Protein AF-Q7NMC1-F1 (afdb_monomer_lite)

Structure (mmCIF, N/CA/C/O backbone):
data_AF-Q7NMC1-F1
#
_entry.id   AF-Q7NMC1-F1
#
loop_
_atom_site.group_PDB
_atom_site.id
_atom_site.type_symbol
_atom_site.label_atom_id
_atom_site.label_alt_id
_atom_site.label_comp_id
_atom_site.label_asym_id
_atom_site.label_entity_id
_atom_site.label_seq_id
_atom_site.pdbx_PDB_ins_code
_atom_site.Cartn_x
_atom_site.Cartn_y
_atom_site.Cartn_z
_atom_site.occupancy
_atom_site.B_iso_or_equiv
_atom_site.auth_seq_id
_atom_site.auth_comp_id
_atom_site.auth_asym_id
_atom_site.auth_atom_id
_atom_site.pdbx_PDB_model_num
ATOM 1 N N . MET A 1 1 ? 16.033 26.283 -15.981 1.00 34.28 1 MET A N 1
ATOM 2 C CA . MET A 1 1 ? 15.937 25.990 -17.428 1.00 34.28 1 MET A CA 1
ATOM 3 C C . MET A 1 1 ? 14.597 25.307 -17.663 1.00 34.28 1 MET A C 1
ATOM 5 O O . MET A 1 1 ? 14.327 24.316 -17.000 1.00 34.28 1 MET A O 1
ATOM 9 N N . VAL A 1 2 ? 13.708 25.918 -18.450 1.00 28.81 2 VAL A N 1
ATOM 10 C CA . VAL A 1 2 ? 12.295 25.515 -18.575 1.00 28.81 2 VAL A CA 1
ATOM 11 C C . VAL A 1 2 ? 12.158 24.518 -19.722 1.00 28.81 2 VAL A C 1
ATOM 13 O O . VAL A 1 2 ? 12.493 24.857 -20.852 1.00 28.81 2 VAL A O 1
ATOM 16 N N . PHE A 1 3 ? 11.635 23.323 -19.450 1.00 32.59 3 PHE A N 1
ATOM 17 C CA . PHE A 1 3 ? 11.188 22.400 -20.492 1.00 32.59 3 PHE A CA 1
ATOM 18 C C . PHE A 1 3 ? 9.660 22.346 -20.489 1.00 32.59 3 PHE A C 1
ATOM 20 O O . PHE A 1 3 ? 9.042 21.939 -19.508 1.00 32.59 3 PHE A O 1
ATOM 27 N N . VAL A 1 4 ? 9.057 22.784 -21.596 1.00 37.44 4 VAL A N 1
ATOM 28 C CA . VAL A 1 4 ? 7.633 22.601 -21.895 1.00 37.44 4 VAL A CA 1
ATOM 29 C C . VAL A 1 4 ? 7.534 21.493 -22.933 1.00 37.44 4 VAL A C 1
ATOM 31 O O . VAL A 1 4 ? 7.842 21.709 -24.100 1.00 37.44 4 VAL A O 1
ATOM 34 N N . LEU A 1 5 ? 7.066 20.317 -22.523 1.00 33.31 5 LEU A N 1
ATOM 35 C CA . LEU A 1 5 ? 6.532 19.316 -23.441 1.00 33.31 5 LEU A CA 1
ATOM 36 C C . LEU A 1 5 ? 5.051 19.136 -23.122 1.00 33.31 5 LEU A C 1
ATOM 38 O O . LEU A 1 5 ? 4.667 18.666 -22.053 1.00 33.31 5 LEU A O 1
ATOM 42 N N . ARG A 1 6 ? 4.213 19.594 -24.056 1.00 38.09 6 ARG A N 1
ATOM 43 C CA . ARG A 1 6 ? 2.763 19.426 -24.013 1.00 38.09 6 ARG A CA 1
ATOM 44 C C . ARG A 1 6 ? 2.413 17.988 -24.385 1.00 38.09 6 ARG A C 1
ATOM 46 O O . ARG A 1 6 ? 2.577 17.604 -25.537 1.00 38.09 6 ARG A O 1
ATOM 53 N N . ALA A 1 7 ? 1.836 17.252 -23.442 1.00 35.41 7 ALA A N 1
ATOM 54 C CA . ALA A 1 7 ? 1.051 16.053 -23.713 1.00 35.41 7 ALA A CA 1
ATOM 55 C C . ALA A 1 7 ? -0.330 16.200 -23.052 1.00 35.41 7 ALA A C 1
ATOM 57 O O . ALA A 1 7 ? -0.456 16.658 -21.918 1.00 35.41 7 ALA A O 1
ATOM 58 N N . ARG A 1 8 ? -1.372 15.898 -23.831 1.00 42.59 8 ARG A N 1
ATOM 59 C CA . ARG A 1 8 ? -2.798 16.013 -23.498 1.00 42.59 8 ARG A CA 1
ATOM 60 C C . ARG A 1 8 ? -3.182 15.074 -22.346 1.00 42.59 8 ARG A C 1
ATOM 62 O O . ARG A 1 8 ? -2.938 13.884 -22.448 1.00 42.59 8 ARG A O 1
ATOM 69 N N . ILE A 1 9 ? -3.864 15.649 -21.349 1.00 51.72 9 ILE A N 1
ATOM 70 C CA . ILE A 1 9 ? -4.874 15.064 -20.444 1.00 51.72 9 ILE A CA 1
ATOM 71 C C . ILE A 1 9 ? -4.513 13.702 -19.830 1.00 51.72 9 ILE A C 1
ATOM 73 O O . ILE A 1 9 ? -4.667 12.685 -20.487 1.00 51.72 9 ILE A O 1
ATOM 77 N N . THR A 1 10 ? -4.178 13.677 -18.534 1.00 35.78 10 THR A N 1
ATOM 78 C CA . THR A 1 10 ? -4.880 12.915 -17.472 1.00 35.78 10 THR A CA 1
ATOM 79 C C . THR A 1 10 ? -4.350 13.405 -16.111 1.00 35.78 10 THR A C 1
ATOM 81 O O . THR A 1 10 ? -3.168 13.706 -15.984 1.00 35.78 10 THR A O 1
ATOM 84 N N . TYR A 1 11 ? -5.242 13.573 -15.133 1.00 38.25 11 TYR A N 1
ATOM 85 C CA . TYR A 1 11 ? -5.033 14.083 -13.770 1.00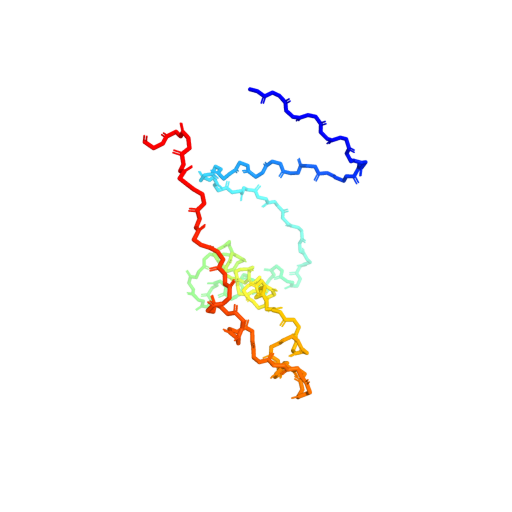 38.25 11 TYR A CA 1
ATOM 86 C C . TYR A 1 11 ? -3.617 13.918 -13.190 1.00 38.25 11 TYR A C 1
ATOM 88 O O . TYR A 1 11 ? -3.159 12.816 -12.900 1.00 38.25 11 TYR A O 1
ATOM 96 N N . GLN A 1 12 ? -2.952 15.047 -12.947 1.00 37.78 12 GLN A N 1
ATOM 97 C CA . GLN A 1 12 ? -1.662 15.104 -12.272 1.00 37.78 12 GLN A CA 1
ATOM 98 C C . GLN A 1 12 ? -1.904 15.100 -10.754 1.00 37.78 12 GLN A C 1
ATOM 100 O O . GLN A 1 12 ? -2.034 16.152 -10.130 1.00 37.78 12 GLN A O 1
ATOM 105 N N . TYR A 1 13 ? -2.003 13.917 -10.141 1.00 39.69 13 TYR A N 1
ATOM 106 C CA . TYR A 1 13 ? -1.853 13.818 -8.690 1.00 39.69 13 TYR A CA 1
ATOM 107 C C . TYR A 1 13 ? -0.381 14.076 -8.364 1.00 39.69 13 TYR A C 1
ATOM 109 O O . TYR A 1 13 ? 0.470 13.202 -8.499 1.00 39.69 13 TYR A O 1
ATOM 117 N N . VAL A 1 14 ? -0.064 15.311 -7.973 1.00 39.47 14 VAL A N 1
ATOM 118 C CA . VAL A 1 14 ? 1.212 15.625 -7.329 1.00 39.47 14 VAL A CA 1
ATOM 119 C C . VAL A 1 14 ? 1.213 14.876 -6.001 1.00 39.47 14 VAL A C 1
ATOM 121 O O . VAL A 1 14 ? 0.547 15.287 -5.051 1.00 39.47 14 VAL A O 1
ATOM 124 N N . ILE A 1 15 ? 1.929 13.753 -5.942 1.00 38.41 15 ILE A N 1
ATOM 125 C CA . ILE A 1 15 ? 2.178 13.027 -4.699 1.00 38.41 15 ILE A CA 1
ATOM 126 C C . ILE A 1 15 ? 3.088 13.917 -3.845 1.00 38.41 15 ILE A C 1
ATOM 128 O O . ILE A 1 15 ? 4.312 13.829 -3.883 1.00 38.41 15 ILE A O 1
ATOM 132 N N . LYS A 1 16 ? 2.480 14.814 -3.065 1.00 37.66 16 LYS A N 1
ATOM 133 C CA . LYS A 1 16 ? 3.088 15.267 -1.819 1.00 37.66 16 LYS A CA 1
ATOM 134 C C . LYS A 1 16 ? 3.067 14.058 -0.894 1.00 37.66 16 LYS A C 1
ATOM 136 O O . LYS A 1 16 ? 2.025 13.743 -0.327 1.00 37.66 16 LYS A O 1
ATOM 141 N N . ILE A 1 17 ? 4.207 13.393 -0.732 1.00 45.44 17 ILE A N 1
ATOM 142 C CA . ILE A 1 17 ? 4.420 12.523 0.426 1.00 45.44 17 ILE A CA 1
ATOM 143 C C . ILE A 1 17 ? 4.595 13.458 1.628 1.00 45.44 17 ILE A C 1
ATOM 145 O O . ILE A 1 17 ? 5.697 13.732 2.085 1.00 45.44 17 ILE A O 1
ATOM 149 N N . SER A 1 18 ? 3.493 14.054 2.080 1.00 46.16 18 SER A N 1
ATOM 150 C CA . SER A 1 18 ? 3.391 14.487 3.464 1.00 46.16 18 SER A CA 1
ATOM 151 C C . SER A 1 18 ? 3.254 13.212 4.281 1.00 46.16 18 SER A C 1
ATOM 153 O O . SER A 1 18 ? 2.311 12.454 4.046 1.00 46.16 18 SER A O 1
ATOM 155 N N . GLU A 1 19 ? 4.158 12.967 5.224 1.00 54.75 19 GLU A N 1
ATOM 156 C CA . GLU A 1 19 ? 3.881 12.062 6.338 1.00 54.75 19 GLU A CA 1
ATOM 157 C C . GLU A 1 19 ? 2.644 12.600 7.071 1.00 54.75 19 GLU A C 1
ATOM 159 O O . GLU A 1 19 ? 2.715 13.495 7.909 1.00 54.75 19 GLU A O 1
ATOM 164 N N . GLY A 1 20 ? 1.471 12.137 6.650 1.00 61.62 20 GLY A N 1
ATOM 165 C CA . GLY A 1 20 ? 0.185 12.660 7.069 1.00 61.62 20 GLY A CA 1
ATOM 166 C C . GLY A 1 20 ? -0.804 11.516 7.132 1.00 61.62 20 GLY A C 1
ATOM 167 O O . GLY A 1 20 ? -1.036 10.818 6.146 1.00 61.62 20 GLY A O 1
ATOM 168 N N . VAL A 1 21 ? -1.376 11.300 8.314 1.00 68.94 21 VAL A N 1
ATOM 169 C CA . VAL A 1 21 ? -2.480 10.357 8.480 1.00 68.94 21 VAL A CA 1
ATOM 170 C C . VAL A 1 21 ? -3.647 10.864 7.638 1.00 68.94 21 VAL A C 1
ATOM 172 O O . VAL A 1 21 ? -4.221 11.913 7.924 1.00 68.94 21 VAL A O 1
ATOM 175 N N . VAL A 1 22 ? -4.000 10.119 6.592 1.00 78.25 22 VAL A N 1
ATOM 176 C CA . VAL A 1 22 ? -5.195 10.398 5.795 1.00 78.25 22 VAL A CA 1
ATOM 177 C C . VAL A 1 22 ? -6.412 9.957 6.604 1.00 78.25 22 VAL A C 1
ATOM 179 O O . VAL A 1 22 ? -6.578 8.772 6.895 1.00 78.25 22 VAL A O 1
ATOM 182 N N . HIS A 1 23 ? -7.259 10.912 6.985 1.00 82.62 23 HIS A N 1
ATOM 183 C C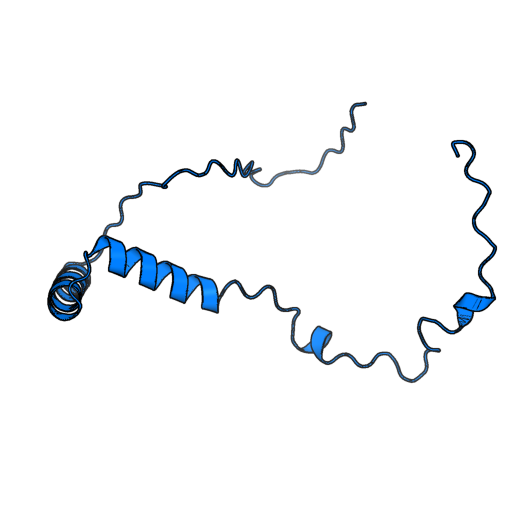A . HIS A 1 23 ? -8.560 10.624 7.579 1.00 82.62 23 HIS A CA 1
ATOM 184 C C . HIS A 1 23 ? -9.602 10.482 6.468 1.00 82.62 23 HIS A C 1
ATOM 186 O O . HIS A 1 23 ? -9.775 11.390 5.657 1.00 82.62 23 HIS A O 1
ATOM 192 N N . PHE A 1 24 ? -10.312 9.358 6.441 1.00 83.38 24 PHE A N 1
ATOM 193 C CA . PHE A 1 24 ? -11.364 9.094 5.466 1.00 83.38 24 PHE A CA 1
ATOM 194 C C . PHE A 1 24 ? -12.540 8.387 6.139 1.00 83.38 24 PHE A C 1
ATOM 196 O O . PHE A 1 24 ? -12.365 7.659 7.115 1.00 83.38 24 PHE A O 1
ATOM 203 N N . ASN A 1 25 ? -13.736 8.613 5.605 1.00 89.50 25 ASN A N 1
ATOM 204 C CA . ASN A 1 25 ? -14.957 7.957 6.053 1.00 89.50 25 ASN A CA 1
ATOM 205 C C . ASN A 1 25 ? -15.365 6.919 5.011 1.00 89.50 25 ASN A C 1
ATOM 207 O O . ASN A 1 25 ? -15.295 7.187 3.812 1.00 89.50 25 ASN A O 1
ATOM 211 N N . ILE A 1 26 ? -15.821 5.759 5.472 1.00 88.75 26 ILE A N 1
ATOM 212 C CA . ILE A 1 26 ? -16.417 4.731 4.621 1.00 88.75 26 ILE A CA 1
ATOM 213 C C . ILE A 1 26 ? -17.781 4.361 5.172 1.00 88.75 26 ILE A C 1
ATOM 215 O O . ILE A 1 26 ? -17.980 4.312 6.386 1.00 88.75 26 ILE A O 1
ATOM 219 N N . TYR A 1 27 ? -18.704 4.088 4.262 1.00 92.94 27 TYR A N 1
ATOM 220 C CA . TYR A 1 27 ? -19.993 3.505 4.589 1.00 92.94 27 TYR A CA 1
ATOM 221 C C . TYR A 1 27 ? -19.914 2.021 4.259 1.00 92.94 27 TYR A C 1
ATOM 223 O O . TYR A 1 27 ? -19.476 1.644 3.173 1.00 92.94 27 TYR A O 1
ATOM 231 N N . VAL A 1 28 ? -20.299 1.194 5.219 1.00 92.56 28 VAL A N 1
ATOM 232 C CA . VAL A 1 28 ? -20.409 -0.257 5.077 1.00 92.56 28 VAL A CA 1
ATOM 233 C C . VAL A 1 28 ? -21.821 -0.652 5.477 1.00 92.56 28 VAL A C 1
ATOM 235 O O . VAL A 1 28 ? -22.472 0.075 6.228 1.00 92.56 28 VAL A O 1
ATOM 238 N N . ASP A 1 29 ? -22.299 -1.777 4.967 1.00 96.94 29 ASP A N 1
ATOM 239 C CA . ASP A 1 29 ? -23.583 -2.326 5.382 1.00 96.94 29 ASP A CA 1
ATOM 240 C C . ASP A 1 29 ? -23.549 -2.787 6.853 1.00 96.94 29 ASP A C 1
ATOM 242 O O . ASP A 1 29 ? -22.484 -3.043 7.432 1.00 96.94 29 ASP A O 1
ATOM 246 N N . ASP A 1 30 ? -24.733 -2.909 7.456 1.00 96.06 30 ASP A N 1
ATOM 247 C CA . ASP A 1 30 ? -24.891 -3.255 8.872 1.00 96.06 30 ASP A CA 1
ATOM 248 C C . ASP A 1 30 ? -24.255 -4.606 9.220 1.00 96.06 30 ASP A C 1
ATOM 250 O O . ASP A 1 30 ? -23.645 -4.764 10.282 1.00 96.06 30 ASP A O 1
ATOM 254 N N . GLN A 1 31 ? -24.346 -5.582 8.310 1.00 97.31 31 GLN A N 1
ATOM 255 C CA . GLN A 1 31 ? -23.775 -6.907 8.523 1.00 97.31 31 GLN A CA 1
ATOM 256 C C . GLN A 1 31 ? -22.246 -6.817 8.615 1.00 97.31 31 GLN A C 1
ATOM 258 O O . GLN A 1 31 ? -21.657 -7.355 9.558 1.00 97.31 31 GLN A O 1
ATOM 263 N N . THR A 1 32 ? -21.600 -6.111 7.686 1.00 94.81 32 THR A N 1
ATOM 264 C CA . THR A 1 32 ? -20.149 -5.873 7.709 1.00 94.81 32 THR A CA 1
ATOM 265 C C . THR A 1 32 ? -19.728 -5.093 8.960 1.00 94.81 32 THR A C 1
ATOM 267 O O . THR A 1 32 ? -18.730 -5.434 9.606 1.00 94.81 32 THR A O 1
ATOM 270 N N . GLY A 1 33 ? -20.507 -4.083 9.360 1.00 94.50 33 GLY A N 1
ATOM 271 C CA . GLY A 1 33 ? -20.267 -3.303 10.577 1.00 94.50 33 GLY A CA 1
ATOM 272 C C . GLY A 1 33 ? -20.259 -4.157 11.853 1.00 94.50 33 GLY A C 1
ATOM 273 O O . GLY A 1 33 ? -19.332 -4.060 12.667 1.00 94.50 33 GLY A O 1
ATOM 274 N N . GLU A 1 34 ? -21.245 -5.041 12.010 1.00 96.19 34 GLU A N 1
ATOM 275 C CA . GLU A 1 34 ? -21.333 -5.956 13.155 1.00 96.19 34 GLU A CA 1
ATOM 276 C C . GLU A 1 34 ? -20.255 -7.046 13.123 1.00 96.19 34 GLU A C 1
ATOM 278 O O . GLU A 1 34 ? -19.709 -7.427 14.165 1.00 96.19 34 GLU A O 1
ATOM 283 N N . GLN A 1 35 ? -19.874 -7.523 11.935 1.00 95.38 35 GLN A N 1
ATOM 284 C CA . GLN A 1 35 ? -18.744 -8.440 11.796 1.00 95.38 35 GLN A CA 1
ATOM 285 C C . GLN A 1 35 ? -17.430 -7.802 12.264 1.00 95.38 35 GLN A C 1
ATOM 287 O O . GLN A 1 35 ? -16.722 -8.407 13.074 1.00 95.38 35 GLN A O 1
ATOM 292 N N . LEU A 1 36 ? -17.141 -6.565 11.848 1.00 94.88 36 LEU A N 1
ATOM 293 C CA . LEU A 1 36 ? -15.959 -5.820 12.298 1.00 94.88 36 LEU A CA 1
ATOM 294 C C . LEU A 1 36 ? -15.937 -5.640 13.818 1.00 94.88 36 LEU A C 1
ATOM 296 O O . LEU A 1 36 ? -14.890 -5.789 14.447 1.00 94.88 36 LEU A O 1
ATOM 300 N N . LYS A 1 37 ? -17.090 -5.339 14.423 1.00 94.81 37 LYS A N 1
ATOM 301 C CA . LYS A 1 37 ? -17.221 -5.185 15.877 1.00 94.81 37 LYS A CA 1
ATOM 302 C C . LYS A 1 37 ? -16.919 -6.487 16.621 1.00 94.81 37 LYS A C 1
ATOM 304 O O . LYS A 1 37 ? -16.211 -6.462 17.627 1.00 94.81 37 LYS A O 1
ATOM 309 N N . ARG A 1 38 ? -17.406 -7.623 16.115 1.00 96.38 38 ARG A N 1
ATOM 310 C CA . ARG A 1 38 ? -17.150 -8.944 16.706 1.00 96.38 38 ARG A CA 1
ATOM 311 C C . ARG A 1 38 ? -15.672 -9.317 16.647 1.00 96.38 38 ARG A C 1
ATOM 313 O O . ARG A 1 38 ? -15.106 -9.707 17.665 1.00 96.38 38 ARG A O 1
ATOM 320 N N . VAL A 1 39 ? -15.044 -9.150 15.483 1.00 96.25 39 VAL A N 1
ATOM 321 C CA . VAL A 1 39 ? -13.618 -9.462 15.291 1.00 96.25 39 VAL A CA 1
ATOM 322 C C . VAL A 1 39 ? -12.740 -8.531 16.129 1.00 96.25 39 VAL A C 1
ATOM 324 O O . VAL A 1 39 ? -11.776 -8.986 16.740 1.00 96.25 39 VAL A O 1
ATOM 327 N N . ALA A 1 40 ? -13.098 -7.249 16.242 1.00 95.56 40 ALA A N 1
ATOM 328 C CA . ALA A 1 40 ? -12.425 -6.307 17.141 1.00 95.56 40 ALA A CA 1
ATOM 329 C C . ALA A 1 40 ? -12.447 -6.801 18.596 1.00 95.56 40 ALA A C 1
ATOM 331 O O . ALA A 1 40 ? -11.414 -6.819 19.261 1.00 95.56 40 ALA A O 1
ATOM 332 N N . GLY A 1 41 ? -13.604 -7.281 19.066 1.00 94.25 41 GLY A N 1
ATOM 333 C CA . GLY A 1 41 ? -13.740 -7.852 20.408 1.00 94.25 41 GLY A CA 1
ATOM 334 C C . GLY A 1 41 ? -12.892 -9.109 20.631 1.00 94.25 41 GLY A C 1
ATOM 335 O O . GLY A 1 41 ? -12.321 -9.273 21.701 1.00 94.25 41 GLY A O 1
ATOM 336 N N . GLN A 1 42 ? -12.772 -9.973 19.620 1.00 95.12 42 GLN A N 1
ATOM 337 C CA . GLN A 1 42 ? -11.991 -11.215 19.704 1.00 95.12 42 GLN A CA 1
ATOM 338 C C . GLN A 1 42 ? -10.476 -10.981 19.652 1.00 95.12 42 GLN A C 1
ATOM 340 O O . GLN A 1 42 ? -9.717 -11.695 20.299 1.00 95.12 42 GLN A O 1
ATOM 345 N N . THR A 1 43 ? -10.034 -9.996 18.871 1.00 92.81 43 THR A N 1
ATOM 346 C CA . THR A 1 43 ? -8.607 -9.717 18.627 1.00 92.81 43 THR A CA 1
ATOM 347 C C . THR A 1 43 ? -8.019 -8.691 19.594 1.00 92.81 43 THR A C 1
ATOM 349 O O . THR A 1 43 ? -6.804 -8.526 19.646 1.00 92.81 43 THR A O 1
ATOM 352 N N . GLY A 1 44 ? -8.863 -7.959 20.329 1.00 93.69 44 GLY A N 1
ATOM 353 C CA . GLY A 1 44 ? -8.447 -6.815 21.145 1.00 93.69 44 GLY A CA 1
ATOM 354 C C . GLY A 1 44 ? -8.041 -5.584 20.321 1.00 93.69 44 GLY A C 1
ATOM 355 O O . GLY A 1 44 ? -7.608 -4.578 20.884 1.00 93.69 44 GLY A O 1
ATOM 356 N N . LEU A 1 45 ? -8.180 -5.633 18.992 1.00 92.75 45 LEU A N 1
ATOM 357 C CA . LEU A 1 45 ? -7.865 -4.525 18.097 1.00 92.75 45 LEU A CA 1
ATOM 358 C C . LEU A 1 45 ? -9.052 -3.570 17.960 1.00 92.75 45 LEU A C 1
ATOM 360 O O . LEU A 1 45 ? -10.217 -3.959 17.990 1.00 92.75 45 LEU A O 1
ATOM 364 N N . THR A 1 46 ? -8.763 -2.291 17.721 1.00 93.44 46 THR A N 1
ATOM 365 C CA . THR A 1 46 ? -9.816 -1.337 17.342 1.00 93.44 46 THR A CA 1
ATOM 366 C C . THR A 1 46 ? -10.326 -1.630 15.929 1.00 93.44 46 THR A C 1
ATOM 368 O O . THR A 1 46 ? -9.571 -2.083 15.068 1.00 93.44 46 THR A O 1
ATOM 371 N N . ARG A 1 47 ? -11.586 -1.277 15.640 1.00 90.69 47 ARG A N 1
ATOM 372 C CA . ARG A 1 47 ? -12.158 -1.380 14.281 1.00 90.69 47 ARG A CA 1
ATOM 373 C C . ARG A 1 47 ? -11.272 -0.710 13.224 1.00 90.69 47 ARG A C 1
ATOM 375 O O . ARG A 1 47 ? -11.003 -1.303 12.190 1.00 90.69 47 ARG A O 1
ATOM 382 N N . ASN A 1 48 ? -10.743 0.481 13.513 1.00 91.69 48 ASN A N 1
ATOM 383 C CA . ASN A 1 48 ? -9.842 1.185 12.597 1.00 91.69 48 ASN A CA 1
ATOM 384 C C . ASN A 1 48 ? -8.493 0.476 12.418 1.00 91.69 48 ASN A C 1
ATOM 386 O O . ASN A 1 48 ? -7.918 0.543 11.336 1.00 91.69 48 ASN A O 1
ATOM 390 N N . ALA A 1 49 ? -7.974 -0.196 13.450 1.00 91.44 49 ALA A N 1
ATOM 391 C CA . ALA A 1 49 ? -6.770 -1.011 13.306 1.00 9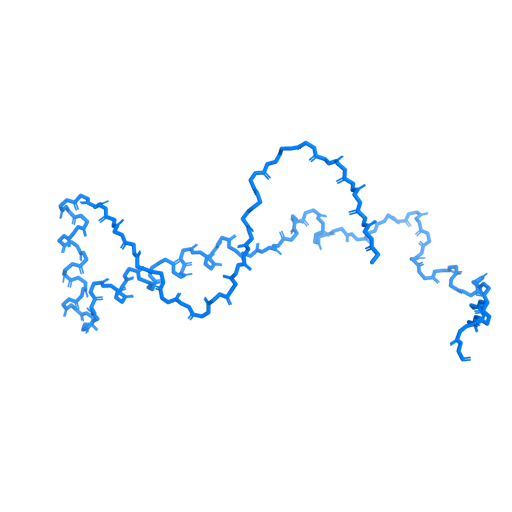1.44 49 ALA A CA 1
ATOM 392 C C . ALA A 1 49 ? -7.020 -2.203 12.371 1.00 91.44 49 ALA A C 1
ATOM 394 O O . ALA A 1 49 ? -6.222 -2.412 11.461 1.00 91.44 49 ALA A O 1
ATOM 395 N N . LEU A 1 50 ? -8.157 -2.892 12.523 1.00 94.31 50 LEU A N 1
ATOM 396 C CA . LEU A 1 50 ? -8.564 -3.978 11.626 1.00 94.31 50 LEU A CA 1
ATOM 397 C C . LEU A 1 50 ? -8.767 -3.501 10.186 1.00 94.31 50 LEU A C 1
ATOM 399 O O . LEU A 1 50 ? -8.250 -4.122 9.266 1.00 94.31 50 LEU A O 1
ATOM 403 N N . ILE A 1 51 ? -9.455 -2.372 9.981 1.00 92.69 51 ILE A N 1
ATOM 404 C CA . ILE A 1 51 ? -9.666 -1.802 8.640 1.00 92.69 51 ILE A CA 1
ATOM 405 C C . ILE A 1 51 ? -8.321 -1.477 7.982 1.00 92.69 51 ILE A C 1
ATOM 407 O O . ILE A 1 51 ? -8.091 -1.839 6.832 1.00 92.69 51 ILE A O 1
ATOM 411 N N . ARG A 1 52 ? -7.399 -0.833 8.711 1.00 91.56 52 ARG A N 1
ATOM 412 C CA . ARG A 1 52 ? -6.060 -0.534 8.181 1.00 91.56 52 ARG A CA 1
ATOM 413 C C . ARG A 1 52 ? -5.275 -1.797 7.850 1.00 91.56 52 ARG A C 1
ATOM 415 O O . ARG A 1 52 ? -4.591 -1.814 6.833 1.00 91.56 52 ARG A O 1
ATOM 422 N N . GLN A 1 53 ? -5.346 -2.818 8.699 1.00 92.44 53 GLN A N 1
ATOM 423 C CA . GLN A 1 53 ? -4.675 -4.089 8.455 1.00 92.44 53 GLN A CA 1
ATOM 424 C C . GLN A 1 53 ? -5.233 -4.767 7.199 1.00 92.44 53 GLN A C 1
ATOM 426 O O . GLN A 1 53 ? -4.464 -5.068 6.293 1.00 92.44 53 GLN A O 1
ATOM 431 N N . ALA A 1 54 ? -6.557 -4.900 7.098 1.00 92.25 54 ALA A N 1
ATOM 432 C CA . ALA A 1 54 ? -7.216 -5.501 5.942 1.00 92.25 54 ALA A CA 1
ATOM 433 C C . ALA A 1 54 ? -6.883 -4.760 4.637 1.00 92.25 54 ALA A C 1
ATOM 435 O O . ALA A 1 54 ? -6.589 -5.390 3.625 1.00 92.25 54 ALA A O 1
ATOM 436 N N . LEU A 1 55 ? -6.864 -3.421 4.659 1.00 91.69 55 LEU A N 1
ATOM 437 C CA . LEU A 1 55 ? -6.467 -2.622 3.497 1.00 91.69 55 LEU A CA 1
ATOM 438 C C . LEU A 1 55 ? -5.002 -2.856 3.109 1.00 91.69 55 LEU A C 1
ATOM 440 O O . LEU A 1 55 ? -4.714 -2.992 1.924 1.00 91.69 55 LEU A O 1
ATOM 444 N N . ARG A 1 56 ? -4.081 -2.929 4.081 1.00 90.06 56 ARG A N 1
ATOM 445 C CA . ARG A 1 56 ? -2.663 -3.230 3.811 1.00 90.06 56 ARG A CA 1
ATOM 446 C C . ARG A 1 56 ? -2.491 -4.605 3.189 1.00 90.06 56 ARG A C 1
ATOM 448 O O . ARG A 1 56 ? -1.770 -4.721 2.209 1.00 90.06 56 ARG A O 1
ATOM 455 N N . GLU A 1 57 ? -3.142 -5.619 3.746 1.00 90.56 57 GLU A N 1
ATOM 456 C CA . GLU A 1 57 ? -3.075 -6.987 3.230 1.00 90.56 57 GLU A CA 1
ATOM 457 C C . GLU A 1 57 ? -3.634 -7.056 1.807 1.00 90.56 57 GLU A C 1
ATOM 459 O O . GLU A 1 57 ? -2.959 -7.544 0.904 1.00 90.56 57 GLU A O 1
ATOM 464 N N . TRP A 1 58 ? -4.816 -6.477 1.580 1.00 89.31 58 TRP A N 1
ATOM 465 C CA . TRP A 1 58 ? -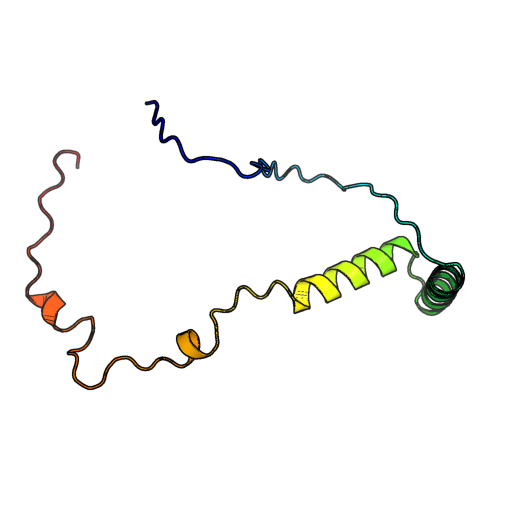5.460 -6.466 0.268 1.00 89.31 58 TRP A CA 1
ATOM 466 C C . TRP A 1 58 ? -4.625 -5.742 -0.795 1.00 89.31 58 TRP A C 1
ATOM 468 O O . TRP A 1 58 ? -4.484 -6.246 -1.915 1.00 89.31 58 TRP A O 1
ATOM 478 N N . LEU A 1 59 ? -4.038 -4.591 -0.446 1.00 87.50 59 LEU A N 1
ATOM 479 C CA . LEU A 1 59 ? -3.142 -3.852 -1.335 1.00 87.50 59 LEU A CA 1
ATOM 480 C C . LEU A 1 59 ? -1.830 -4.602 -1.563 1.00 87.50 59 LEU A C 1
ATOM 482 O O . LEU A 1 59 ? -1.401 -4.691 -2.703 1.00 87.50 59 LEU A O 1
ATOM 486 N N . ALA A 1 60 ? -1.230 -5.218 -0.543 1.00 84.44 60 ALA A N 1
ATOM 487 C CA . ALA A 1 60 ? 0.007 -5.990 -0.696 1.00 84.44 60 ALA A CA 1
ATOM 488 C C . ALA A 1 60 ? -0.147 -7.171 -1.670 1.00 84.44 60 ALA A C 1
ATOM 490 O O . ALA A 1 60 ? 0.789 -7.501 -2.395 1.00 84.44 60 ALA A O 1
ATOM 491 N N . THR A 1 61 ? -1.335 -7.782 -1.738 1.00 79.62 61 THR A N 1
ATOM 492 C CA . THR A 1 61 ? -1.645 -8.800 -2.757 1.00 79.62 61 THR A CA 1
ATOM 493 C C . THR A 1 61 ? -1.778 -8.256 -4.181 1.00 79.62 61 THR A C 1
ATOM 495 O O . THR A 1 61 ? -1.747 -9.042 -5.123 1.00 79.62 61 THR A O 1
ATOM 498 N N . ARG A 1 62 ? -1.961 -6.945 -4.365 1.00 78.31 62 ARG A N 1
ATOM 499 C CA . ARG A 1 62 ? -2.232 -6.313 -5.670 1.00 78.31 62 ARG A CA 1
ATOM 500 C C . ARG A 1 62 ? -1.087 -5.440 -6.171 1.00 78.31 62 ARG A C 1
ATOM 502 O O . ARG A 1 62 ? -0.858 -5.385 -7.372 1.00 78.31 62 ARG A O 1
ATOM 509 N N . ASP A 1 63 ? -0.350 -4.822 -5.258 1.00 65.50 63 ASP A N 1
ATOM 510 C CA . ASP A 1 63 ? 0.807 -3.965 -5.512 1.00 65.50 63 ASP A CA 1
ATOM 511 C C . ASP A 1 63 ? 2.109 -4.768 -5.581 1.00 65.50 63 ASP A C 1
ATOM 513 O O . ASP A 1 63 ? 3.157 -4.318 -5.125 1.00 65.50 63 ASP A O 1
ATOM 517 N N . GLN A 1 64 ? 2.089 -5.958 -6.181 1.00 68.00 64 GLN A N 1
ATOM 518 C CA . GLN A 1 64 ? 3.330 -6.477 -6.742 1.00 68.00 64 GLN A CA 1
ATOM 519 C C . GLN A 1 64 ? 3.423 -5.935 -8.166 1.00 68.00 64 GLN A C 1
ATOM 521 O O . GLN A 1 64 ? 2.772 -6.494 -9.050 1.00 68.00 64 GLN A O 1
ATOM 526 N N . PRO A 1 65 ? 4.198 -4.860 -8.426 1.00 69.25 65 PRO A N 1
ATOM 527 C CA . PRO A 1 65 ? 4.592 -4.484 -9.777 1.00 69.25 65 PRO A CA 1
ATOM 528 C C . PRO A 1 65 ? 5.521 -5.577 -10.316 1.00 69.25 65 PRO A C 1
ATOM 530 O O . PRO A 1 65 ? 6.740 -5.439 -10.377 1.00 69.25 65 PRO A O 1
ATOM 533 N N . ARG A 1 66 ? 4.927 -6.723 -10.636 1.00 72.12 66 ARG A N 1
ATOM 534 C CA . ARG A 1 66 ? 5.566 -7.861 -11.266 1.00 72.12 66 ARG A CA 1
ATOM 535 C C . ARG A 1 66 ? 5.365 -7.686 -12.760 1.00 72.12 66 ARG A C 1
ATOM 537 O O . ARG A 1 66 ? 4.247 -7.477 -13.232 1.00 72.12 66 ARG A O 1
ATOM 544 N N . TRP A 1 67 ? 6.463 -7.770 -13.499 1.00 81.88 67 TRP A N 1
ATOM 545 C CA . TRP A 1 67 ? 6.386 -7.900 -14.943 1.00 81.88 67 TRP A CA 1
ATOM 546 C C . TRP A 1 67 ? 5.542 -9.129 -15.302 1.00 81.88 67 TRP A C 1
ATOM 548 O O . TRP A 1 67 ? 5.650 -10.140 -14.605 1.00 81.88 67 TRP A O 1
ATOM 558 N N . PRO A 1 68 ? 4.715 -9.069 -16.361 1.00 85.50 68 PRO A N 1
ATOM 559 C CA . PRO A 1 68 ? 3.946 -10.221 -16.814 1.00 85.50 68 PRO A CA 1
ATOM 560 C C . PRO A 1 68 ? 4.824 -11.468 -16.944 1.00 85.50 68 PRO A C 1
ATOM 562 O O . PRO A 1 68 ? 5.996 -11.357 -17.304 1.00 85.50 68 PRO A O 1
ATOM 565 N N . ASP A 1 69 ? 4.256 -12.647 -16.699 1.00 86.19 69 ASP A N 1
ATOM 566 C CA . ASP A 1 69 ? 5.013 -13.907 -16.672 1.00 86.19 69 ASP A CA 1
ATOM 567 C C . ASP A 1 69 ? 5.811 -14.125 -17.960 1.00 86.19 69 ASP A C 1
ATOM 569 O O . ASP A 1 69 ? 6.979 -14.484 -17.903 1.00 86.19 69 ASP A O 1
ATOM 573 N N . ILE A 1 70 ? 5.241 -13.743 -19.107 1.00 91.00 70 ILE A N 1
ATOM 574 C CA . ILE A 1 70 ? 5.918 -13.769 -20.410 1.00 91.00 70 ILE A CA 1
ATOM 575 C C . ILE A 1 70 ? 7.239 -12.984 -20.438 1.00 91.00 70 ILE A C 1
ATOM 577 O O . ILE A 1 70 ? 8.180 -13.399 -21.104 1.00 91.00 70 ILE A O 1
ATOM 581 N N . VAL A 1 71 ? 7.337 -11.870 -19.709 1.00 90.06 71 VAL A N 1
ATOM 582 C CA . VAL A 1 71 ? 8.576 -11.089 -19.579 1.00 90.06 71 VAL A CA 1
ATOM 583 C C . VAL A 1 71 ? 9.535 -11.776 -18.608 1.00 90.06 71 VAL A C 1
ATOM 585 O O . VAL A 1 71 ? 10.729 -11.843 -18.876 1.00 90.06 71 VAL A O 1
ATOM 588 N N . MET A 1 72 ? 9.021 -12.306 -17.496 1.00 90.69 72 MET A N 1
ATOM 589 C CA . MET A 1 72 ? 9.830 -12.988 -16.476 1.00 90.69 72 MET A CA 1
ATOM 590 C C . MET A 1 72 ? 10.421 -14.316 -16.974 1.00 90.69 72 MET A C 1
ATOM 592 O O . MET A 1 72 ? 11.492 -14.729 -16.531 1.00 90.69 72 MET A O 1
ATOM 596 N N . GLU A 1 73 ? 9.724 -14.993 -17.882 1.00 93.19 73 GLU A N 1
ATOM 597 C CA . GLU A 1 73 ? 10.101 -16.293 -18.439 1.00 93.19 73 GLU A CA 1
ATOM 598 C C . GLU A 1 73 ? 10.905 -16.177 -19.737 1.00 93.19 73 GLU A C 1
ATOM 600 O O . GLU A 1 73 ? 11.497 -17.165 -20.175 1.00 93.19 73 GLU A O 1
ATOM 605 N N . PHE A 1 74 ? 10.975 -14.982 -20.333 1.00 91.38 74 PHE A N 1
ATOM 606 C CA . PHE A 1 74 ? 11.700 -14.744 -21.575 1.00 91.38 74 PHE A CA 1
ATOM 607 C C . PHE A 1 74 ? 13.187 -15.103 -21.432 1.00 91.38 74 PHE A C 1
ATOM 609 O O . PHE A 1 74 ? 13.897 -14.570 -20.579 1.00 91.38 74 PHE A O 1
ATOM 616 N N . LYS A 1 75 ? 13.675 -16.014 -22.284 1.00 88.00 75 LYS A N 1
ATOM 617 C CA . LYS A 1 75 ? 15.068 -16.502 -22.274 1.00 88.00 75 LYS A CA 1
ATOM 618 C C . LYS A 1 75 ? 15.972 -15.835 -23.310 1.00 88.00 75 LYS A C 1
ATOM 620 O O . LYS A 1 75 ? 17.128 -16.223 -23.437 1.00 88.00 75 LYS A O 1
ATOM 625 N N . GLY A 1 76 ? 15.472 -14.819 -24.011 1.00 85.62 76 GLY A N 1
ATOM 626 C CA . GLY A 1 76 ? 16.133 -14.274 -25.194 1.00 85.62 76 GLY A CA 1
ATOM 627 C C . GLY A 1 76 ? 15.683 -14.981 -26.472 1.00 85.62 76 GLY A C 1
ATOM 628 O O . GLY A 1 76 ? 14.862 -15.895 -26.440 1.00 85.62 76 GLY A O 1
ATOM 629 N N . VAL A 1 77 ? 16.202 -14.518 -27.607 1.00 87.81 77 VAL A N 1
ATOM 630 C CA . VAL A 1 77 ? 15.997 -15.144 -28.920 1.00 87.81 77 VAL A CA 1
ATOM 631 C C . VAL A 1 77 ? 17.227 -15.992 -29.216 1.00 87.81 77 VAL A C 1
ATOM 633 O O . VAL A 1 77 ? 18.336 -15.472 -29.151 1.00 87.81 77 VAL A O 1
ATOM 636 N N . GLU A 1 78 ? 17.032 -17.273 -29.520 1.00 84.81 78 GLU A N 1
ATOM 637 C CA . GLU A 1 78 ? 18.119 -18.255 -29.666 1.00 84.81 78 GLU A CA 1
ATOM 638 C C . GLU A 1 78 ? 19.114 -17.893 -30.781 1.00 84.81 78 GLU A C 1
ATOM 640 O O . GLU A 1 78 ? 20.320 -18.020 -30.596 1.00 84.81 78 GLU A O 1
ATOM 645 N N . ASP A 1 79 ? 18.618 -17.346 -31.893 1.00 89.75 79 ASP A N 1
ATOM 646 C CA . ASP A 1 79 ? 19.436 -16.968 -33.053 1.00 89.75 79 ASP A CA 1
ATOM 647 C C . ASP A 1 79 ? 20.106 -15.588 -32.926 1.00 89.75 79 ASP A C 1
ATOM 649 O O . ASP A 1 79 ? 20.758 -15.122 -33.865 1.00 89.75 79 ASP A O 1
ATOM 653 N N . LEU A 1 80 ? 19.933 -14.896 -31.794 1.00 88.75 80 LEU A N 1
ATOM 654 C CA . LEU A 1 80 ? 20.593 -13.618 -31.548 1.00 88.75 80 LEU A CA 1
ATOM 655 C C . LEU A 1 80 ? 21.865 -13.815 -30.715 1.00 88.75 80 LEU A C 1
ATOM 657 O O . LEU A 1 80 ? 21.863 -14.559 -29.733 1.00 88.75 80 LEU A O 1
ATOM 661 N N . PRO A 1 81 ? 22.954 -13.106 -31.055 1.00 86.44 81 PRO A N 1
ATOM 662 C CA . PRO A 1 81 ? 24.139 -13.091 -30.216 1.00 86.44 81 PRO A CA 1
ATOM 663 C C . PRO A 1 81 ? 23.799 -12.482 -28.846 1.00 86.44 81 PRO A C 1
ATOM 665 O O . PRO A 1 81 ? 22.874 -11.675 -28.709 1.00 86.44 81 PRO A O 1
ATOM 668 N N . THR A 1 82 ? 24.534 -12.882 -27.806 1.00 87.00 82 THR A N 1
ATOM 669 C CA . THR A 1 82 ? 24.287 -12.401 -26.439 1.00 87.00 82 THR A CA 1
ATOM 670 C C . THR A 1 82 ? 24.382 -10.877 -26.374 1.00 87.00 82 THR A C 1
ATOM 672 O O . THR A 1 82 ? 25.138 -10.261 -27.124 1.00 87.00 82 THR A O 1
ATOM 675 N N . PHE A 1 83 ? 23.638 -10.255 -25.453 1.00 84.00 83 PHE A N 1
ATOM 676 C CA . PHE A 1 83 ? 23.601 -8.791 -25.310 1.00 84.00 83 PHE A CA 1
ATOM 677 C C . PHE A 1 83 ? 25.003 -8.154 -25.229 1.00 84.00 83 PHE A C 1
ATOM 679 O O . PHE A 1 83 ? 25.237 -7.091 -25.791 1.00 84.00 83 PHE A O 1
ATOM 686 N N . GLU A 1 84 ? 25.946 -8.838 -24.581 1.00 89.06 84 GLU A N 1
ATOM 687 C CA . GLU A 1 84 ? 27.313 -8.355 -24.348 1.00 89.06 84 GLU A CA 1
ATOM 688 C C . GLU A 1 84 ? 28.301 -8.680 -25.487 1.00 89.06 84 GLU A C 1
ATOM 690 O O . GLU A 1 84 ? 29.458 -8.276 -25.420 1.00 89.06 84 GLU A O 1
ATOM 695 N N . SER A 1 85 ? 27.882 -9.404 -26.531 1.00 91.94 85 SER A N 1
ATOM 696 C CA . SER A 1 85 ? 28.771 -9.920 -27.591 1.00 91.94 85 SER A CA 1
ATOM 697 C C . SER A 1 85 ? 29.562 -8.850 -28.351 1.00 91.94 85 SER A C 1
ATOM 699 O O . SER A 1 85 ? 30.681 -9.115 -28.775 1.00 91.94 85 SER A O 1
ATOM 701 N N . TYR A 1 86 ? 29.015 -7.641 -28.484 1.00 90.56 86 TYR A N 1
ATOM 702 C CA . TYR A 1 86 ? 29.646 -6.522 -29.195 1.00 90.56 86 TYR A CA 1
ATOM 703 C C . TYR A 1 86 ? 30.280 -5.490 -28.254 1.00 90.56 86 TYR A C 1
ATOM 705 O O . TYR A 1 86 ? 30.658 -4.401 -28.688 1.00 90.56 86 TYR A O 1
ATOM 713 N N . ARG A 1 87 ? 30.383 -5.786 -26.950 1.00 90.88 87 ARG A N 1
ATOM 714 C CA . ARG A 1 87 ? 30.899 -4.826 -25.963 1.00 90.88 87 ARG A CA 1
ATOM 715 C C . ARG A 1 87 ? 32.346 -4.418 -26.250 1.00 90.88 87 ARG A C 1
ATOM 717 O O . ARG A 1 87 ? 32.708 -3.269 -26.012 1.00 90.88 87 ARG A O 1
ATOM 724 N N . ASP A 1 88 ? 33.134 -5.333 -26.804 1.00 90.31 88 ASP A N 1
ATOM 725 C CA . ASP A 1 88 ? 34.541 -5.105 -27.149 1.00 90.31 88 ASP A CA 1
ATOM 726 C C . ASP A 1 88 ? 34.722 -4.207 -28.386 1.00 90.31 88 ASP A C 1
ATOM 728 O O . ASP A 1 88 ? 35.807 -3.675 -28.614 1.00 90.31 88 ASP A O 1
ATOM 732 N N . GLU A 1 89 ? 33.660 -3.988 -29.168 1.00 92.38 89 GLU A N 1
ATOM 733 C CA . GLU A 1 89 ? 33.663 -3.095 -30.334 1.00 92.38 89 GLU A CA 1
ATOM 734 C C . GLU A 1 89 ? 33.300 -1.646 -29.970 1.00 92.38 89 GLU A C 1
ATOM 736 O O . GLU A 1 89 ? 33.334 -0.749 -30.819 1.00 92.38 89 GLU A O 1
ATOM 741 N N . LEU A 1 90 ? 32.943 -1.387 -28.707 1.00 90.25 90 LEU A N 1
ATOM 742 C CA . LEU A 1 90 ? 32.582 -0.052 -28.252 1.00 90.25 90 LEU A CA 1
ATOM 743 C C . LEU A 1 90 ? 33.808 0.865 -28.253 1.00 90.25 90 LEU A C 1
ATOM 745 O O . LEU A 1 90 ? 34.838 0.583 -27.641 1.00 90.25 90 LEU A O 1
ATOM 749 N N . LEU A 1 91 ? 33.665 2.025 -28.893 1.00 91.12 91 LEU A N 1
ATOM 750 C CA . LEU A 1 91 ? 34.654 3.088 -28.771 1.00 91.12 91 LEU A CA 1
ATOM 751 C C . LEU A 1 91 ? 34.732 3.556 -27.311 1.00 91.12 91 LEU A C 1
ATOM 753 O O . LEU A 1 91 ? 33.694 3.646 -26.641 1.00 91.12 91 LEU A O 1
ATOM 757 N N . PRO A 1 92 ? 35.930 3.921 -26.819 1.00 87.62 92 PRO A N 1
ATOM 758 C CA . PRO A 1 92 ? 36.042 4.549 -25.516 1.00 87.62 92 PRO A CA 1
ATOM 759 C C . PRO A 1 92 ? 35.158 5.806 -25.473 1.00 87.62 92 PRO A C 1
ATOM 761 O O . PRO A 1 92 ? 35.033 6.507 -26.488 1.00 87.62 92 PRO A O 1
ATOM 764 N N . PRO A 1 93 ? 34.538 6.111 -24.318 1.00 87.50 93 PRO A N 1
ATOM 765 C CA . PRO A 1 93 ? 33.761 7.329 -24.174 1.00 87.50 93 PRO A CA 1
ATOM 766 C C . PRO A 1 93 ? 34.635 8.528 -24.544 1.00 87.50 93 PRO A C 1
ATOM 768 O O . PRO A 1 93 ? 35.826 8.581 -24.222 1.00 87.50 93 PRO A O 1
ATOM 771 N N . ARG A 1 94 ? 34.045 9.496 -25.251 1.00 88.06 94 ARG A N 1
ATOM 772 C CA . ARG A 1 94 ? 34.729 10.764 -25.522 1.00 88.06 94 ARG A CA 1
ATOM 773 C C . ARG A 1 94 ? 35.111 11.392 -24.187 1.00 88.06 94 ARG A C 1
ATOM 775 O O . ARG A 1 94 ? 34.342 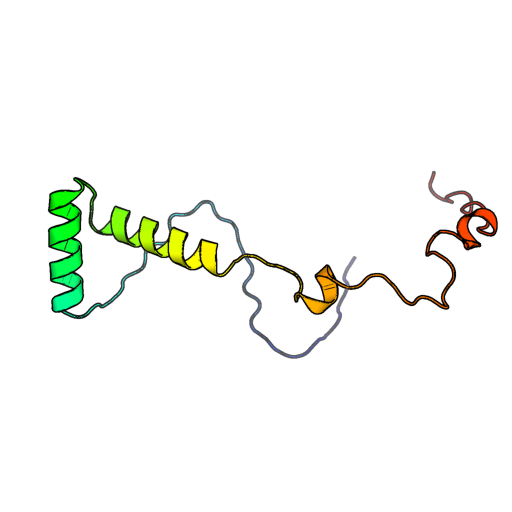11.295 -23.232 1.00 88.06 94 ARG A O 1
ATOM 782 N N . GLN A 1 95 ? 36.278 12.032 -24.142 1.00 86.75 95 GLN A N 1
ATOM 783 C CA . GLN A 1 95 ? 36.661 12.818 -22.974 1.00 86.75 95 GLN A CA 1
ATOM 784 C C . GLN A 1 95 ? 35.540 13.807 -22.668 1.00 86.75 95 GLN A C 1
ATOM 786 O O . GLN A 1 95 ? 35.042 14.481 -23.576 1.00 86.75 95 GLN A O 1
ATOM 791 N N . ASP A 1 96 ? 35.112 13.819 -21.411 1.00 83.88 96 ASP A N 1
ATOM 792 C CA . ASP A 1 96 ? 34.084 14.736 -20.954 1.00 83.88 96 ASP A CA 1
ATOM 793 C C . ASP A 1 96 ? 34.621 16.167 -21.115 1.00 83.88 96 ASP A C 1
ATOM 795 O O . ASP A 1 96 ? 35.663 16.490 -20.540 1.00 83.88 96 ASP A O 1
ATOM 799 N N . PRO A 1 97 ? 33.961 17.031 -21.906 1.00 81.00 97 PRO A N 1
ATOM 800 C CA . PRO A 1 97 ? 34.376 18.422 -22.047 1.00 81.00 97 PRO A CA 1
ATOM 801 C C . PRO A 1 97 ? 34.211 19.236 -20.751 1.00 81.00 97 PRO A C 1
ATOM 803 O O . PRO A 1 97 ? 34.598 20.403 -20.734 1.00 81.00 97 PRO A O 1
ATOM 806 N N . LEU A 1 98 ? 33.607 18.656 -19.706 1.00 81.50 98 LEU A N 1
ATOM 807 C CA . LEU A 1 98 ? 33.320 19.273 -18.412 1.00 81.50 98 LEU A CA 1
ATOM 808 C C . LEU A 1 98 ? 33.988 18.566 -17.211 1.00 81.50 98 LEU A C 1
ATOM 810 O O . LEU A 1 98 ? 33.670 18.935 -16.078 1.00 81.50 98 LEU A O 1
ATOM 814 N N . ALA A 1 99 ? 34.858 17.569 -17.429 1.00 75.19 99 ALA A N 1
ATOM 815 C CA . ALA A 1 99 ? 35.588 16.882 -16.350 1.00 75.19 99 ALA A CA 1
ATOM 816 C C . ALA A 1 99 ? 36.773 17.685 -15.794 1.00 75.19 99 ALA A C 1
ATOM 818 O O . ALA A 1 99 ? 37.362 18.501 -16.541 1.00 75.19 99 ALA A O 1
#

pLDDT: mean 78.7, std 20.52, range [28.81, 97.31]

Foldseek 3Di:
DDDDDDDDDDDDPPPPPDPDDDDDDDDDDPVVVVVLVVVCVVVVHDSVVVVVVVVVVVVVVVPPPDDPVCVVVDPDDPPDDDPCPCVVVDDDDDPDPVD

Radius of gyration: 26.15 Å; chains: 1; bounding box: 62×44×54 Å

Organism: Gloeobacter violaceus (strain ATCC 29082 / PCC 7421) (NCBI:txid251221)

Secondary structure (DSSP, 8-state):
-----------------------------HHHHHHHHHHHHHH---HHHHHHHHHHHHHHTT---PPPHHHHH----TTSPPTTTTGGGPPPPPPPTT-

InterPro domains:
  IPR002145 Ribbon-helix-helix protein, CopG [PF01402] (24-61)
  IPR010985 Ribbon-helix-helix [SSF47598] (17-62)

Sequence 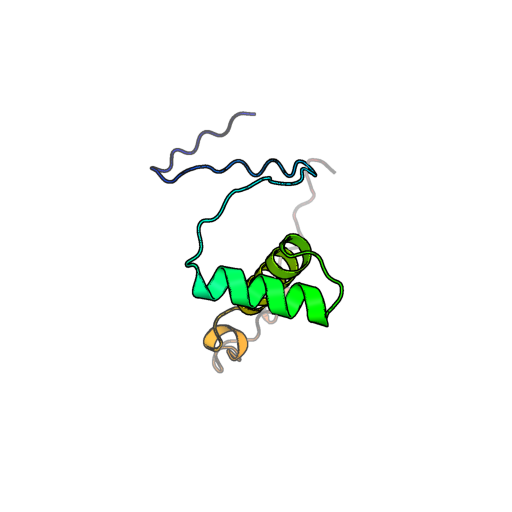(99 aa):
MVFVLRARITYQYVIKISEGVVHFNIYVDDQTGEQLKRVAGQTGLTRNALIRQALREWLATRDQPRWPDIVMEFKGVEDLPTFESYRDELLPPRQDPLA